Protein AF-A0ABD5DCD8-F1 (afdb_monomer_lite)

Organism: Acinetobacter baumannii (NCBI:tx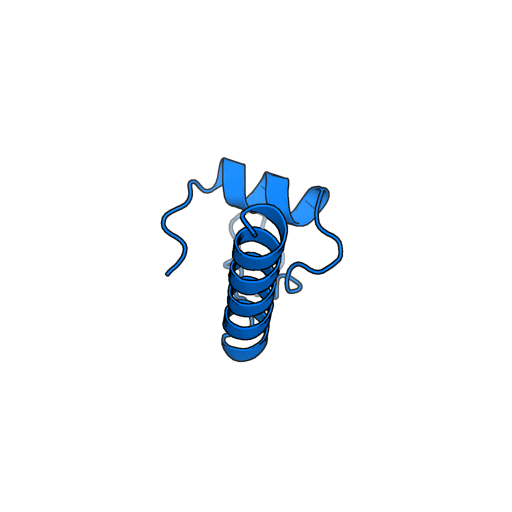id470)

Sequence (56 aa):
LLDISRESLRHIQRTDETFPKAIKIGTTKQAPVYFDYAELVEWHNNQKQSLAAMEA

Secondary structure (DSSP, 8-state):
-----HHHHHHHHHH-TTSPPPEE-SSSTT--EE--HHHHHHHHHHHHHHHHHH--

Structure (mmCIF, N/CA/C/O backbone):
data_AF-A0ABD5DCD8-F1
#
_entry.id   AF-A0ABD5DCD8-F1
#
loop_
_atom_site.group_PDB
_atom_site.id
_atom_site.type_symbol
_atom_site.label_atom_id
_atom_site.label_alt_id
_atom_site.label_comp_id
_atom_site.label_asym_id
_atom_site.label_entity_id
_atom_site.label_seq_id
_atom_site.pdbx_PDB_ins_code
_atom_site.Cartn_x
_atom_site.Cartn_y
_atom_site.Cartn_z
_atom_site.occupancy
_atom_site.B_iso_or_equiv
_atom_site.auth_seq_id
_atom_site.auth_comp_id
_atom_site.auth_asym_id
_atom_site.auth_atom_id
_atom_site.pdbx_PDB_model_num
ATOM 1 N N . LEU A 1 1 ? -11.316 -1.545 -6.609 1.00 67.88 1 LEU A N 1
ATOM 2 C CA . LEU A 1 1 ? -10.812 -2.225 -5.393 1.00 67.88 1 LEU A CA 1
ATOM 3 C C . LEU A 1 1 ? -10.718 -1.256 -4.216 1.00 67.88 1 LEU A C 1
ATOM 5 O O . LEU A 1 1 ? -11.300 -1.561 -3.193 1.00 67.88 1 LEU A O 1
ATOM 9 N N . LEU A 1 2 ? -10.056 -0.100 -4.374 1.00 78.25 2 LEU A N 1
ATOM 10 C CA . LEU A 1 2 ? -9.971 0.947 -3.337 1.00 78.25 2 LEU A CA 1
ATOM 11 C C . LEU A 1 2 ? -10.711 2.253 -3.684 1.00 78.25 2 LEU A C 1
ATOM 13 O O . LEU A 1 2 ? -10.856 3.101 -2.822 1.00 78.25 2 LEU A O 1
ATOM 17 N N . ASP A 1 3 ? -11.158 2.408 -4.936 1.00 84.06 3 ASP A N 1
ATOM 18 C CA . ASP A 1 3 ? -11.891 3.584 -5.442 1.00 84.06 3 ASP A CA 1
ATOM 19 C C . ASP A 1 3 ? -11.237 4.948 -5.128 1.00 84.06 3 ASP A C 1
ATOM 21 O O . ASP A 1 3 ? -11.891 5.924 -4.782 1.00 84.06 3 ASP A O 1
ATOM 25 N N . ILE A 1 4 ? -9.907 5.019 -5.256 1.00 88.00 4 ILE A N 1
ATOM 26 C CA . ILE A 1 4 ? -9.124 6.240 -5.023 1.00 88.00 4 ILE A CA 1
ATOM 27 C C . ILE A 1 4 ? -8.440 6.743 -6.294 1.00 88.00 4 ILE A C 1
ATOM 29 O O . ILE A 1 4 ? -8.118 5.983 -7.212 1.00 88.00 4 ILE A O 1
ATOM 33 N N . SER A 1 5 ? -8.150 8.046 -6.318 1.00 91.62 5 SER A N 1
ATOM 34 C CA . SER A 1 5 ? -7.357 8.657 -7.383 1.00 91.62 5 SER A CA 1
ATOM 35 C C . SER A 1 5 ? -5.894 8.179 -7.356 1.00 91.62 5 SER A C 1
ATOM 37 O O . SER A 1 5 ? -5.364 7.756 -6.327 1.00 91.62 5 SER A O 1
ATOM 39 N N . ARG A 1 6 ? -5.194 8.303 -8.491 1.00 87.38 6 ARG A N 1
ATOM 40 C CA . ARG A 1 6 ? -3.754 7.983 -8.587 1.00 87.38 6 ARG A CA 1
ATOM 41 C C . ARG A 1 6 ? -2.883 8.869 -7.694 1.00 87.38 6 ARG A C 1
ATOM 43 O O . ARG A 1 6 ? -1.854 8.415 -7.205 1.00 87.38 6 ARG A O 1
ATOM 50 N N . GLU A 1 7 ? -3.278 10.126 -7.524 1.00 91.44 7 GLU A N 1
ATOM 51 C CA . GLU A 1 7 ? -2.634 11.084 -6.618 1.00 91.44 7 GLU A CA 1
ATOM 52 C C . GLU A 1 7 ? -2.769 10.615 -5.168 1.00 91.44 7 GLU A C 1
ATOM 54 O O . GLU A 1 7 ? -1.767 10.477 -4.471 1.00 91.44 7 GLU A O 1
ATOM 59 N N . SER A 1 8 ? -3.985 10.243 -4.760 1.00 91.69 8 SER A N 1
ATOM 60 C CA . SER A 1 8 ? -4.265 9.698 -3.430 1.00 91.69 8 SER A CA 1
ATOM 61 C C . SER A 1 8 ? -3.470 8.419 -3.163 1.00 91.69 8 SER A C 1
ATOM 63 O O . SER A 1 8 ? -2.862 8.292 -2.107 1.00 91.69 8 SER A O 1
ATOM 65 N N . LEU A 1 9 ? -3.389 7.506 -4.138 1.00 90.56 9 LEU A N 1
ATOM 66 C CA . LEU A 1 9 ? -2.572 6.296 -4.016 1.00 90.56 9 LEU A CA 1
ATOM 67 C C . LEU A 1 9 ? -1.090 6.631 -3.783 1.00 90.56 9 LEU A C 1
ATOM 69 O O . LEU A 1 9 ? -0.464 6.068 -2.890 1.00 90.56 9 LEU A O 1
ATOM 73 N N . ARG A 1 10 ? -0.526 7.578 -4.546 1.00 90.31 10 ARG A N 1
ATOM 74 C CA . ARG A 1 10 ? 0.866 8.025 -4.357 1.00 90.31 10 ARG A CA 1
ATOM 75 C C . ARG A 1 10 ? 1.090 8.694 -3.010 1.00 90.31 10 ARG A C 1
ATOM 77 O O . ARG A 1 10 ? 2.182 8.576 -2.463 1.00 90.31 10 ARG A O 1
ATOM 84 N N . HIS A 1 11 ? 0.101 9.431 -2.514 1.00 93.44 11 HIS A N 1
ATOM 85 C CA . HIS A 1 11 ? 0.166 10.038 -1.195 1.00 93.44 11 HIS A CA 1
ATOM 86 C C . HIS A 1 11 ? 0.244 8.955 -0.117 1.00 93.44 11 HIS A C 1
ATOM 88 O O . HIS A 1 11 ? 1.212 8.948 0.634 1.00 93.44 11 HIS A O 1
ATOM 94 N N . ILE A 1 12 ? -0.676 7.982 -0.143 1.00 92.50 12 ILE A N 1
ATOM 95 C CA . ILE A 1 12 ? -0.704 6.845 0.791 1.00 92.50 12 ILE A CA 1
ATOM 96 C C . ILE A 1 12 ? 0.638 6.108 0.788 1.00 92.50 12 ILE A C 1
ATOM 98 O O . ILE A 1 12 ? 1.226 5.918 1.843 1.00 92.50 12 ILE A O 1
ATOM 102 N N . GLN A 1 13 ? 1.194 5.799 -0.387 1.00 90.75 13 GLN A N 1
ATOM 103 C CA . GLN A 1 13 ? 2.508 5.150 -0.498 1.00 90.75 13 GLN A CA 1
ATOM 104 C C . GLN A 1 13 ? 3.664 5.922 0.156 1.00 90.75 13 GLN A C 1
ATOM 106 O O . GLN A 1 13 ? 4.703 5.335 0.444 1.00 90.75 13 GLN A O 1
ATOM 111 N N . ARG A 1 14 ? 3.543 7.246 0.305 1.00 90.69 14 ARG A N 1
ATOM 112 C CA . ARG A 1 14 ? 4.581 8.102 0.896 1.00 90.69 14 ARG A CA 1
ATOM 113 C C . ARG A 1 14 ? 4.368 8.336 2.385 1.00 90.69 14 ARG A C 1
ATOM 115 O O . ARG A 1 14 ? 5.342 8.626 3.070 1.00 90.69 14 ARG A O 1
ATOM 122 N N . THR A 1 15 ? 3.123 8.297 2.846 1.00 93.75 15 THR A N 1
ATOM 123 C CA . THR A 1 15 ? 2.748 8.634 4.224 1.00 93.75 15 THR A CA 1
ATOM 124 C C . THR A 1 15 ? 2.525 7.413 5.102 1.00 93.75 15 THR A C 1
ATOM 126 O O . THR A 1 15 ? 2.720 7.509 6.306 1.00 93.75 15 THR A O 1
ATOM 129 N N . ASP A 1 16 ? 2.093 6.295 4.520 1.00 92.06 16 ASP A N 1
ATOM 130 C CA . ASP A 1 16 ? 1.770 5.063 5.234 1.00 92.06 16 ASP A CA 1
ATOM 131 C C . ASP A 1 16 ? 2.849 4.007 4.968 1.00 92.06 16 ASP A C 1
ATOM 133 O O . ASP A 1 16 ? 2.925 3.417 3.889 1.00 92.06 16 ASP A O 1
ATOM 137 N N . GLU A 1 17 ? 3.695 3.770 5.971 1.00 90.38 17 GLU A N 1
ATOM 138 C CA . GLU A 1 17 ? 4.762 2.765 5.912 1.00 90.38 17 GLU A CA 1
ATOM 139 C C . GLU A 1 17 ? 4.224 1.325 5.887 1.00 90.38 17 GLU A C 1
ATOM 141 O O . GLU A 1 17 ? 4.948 0.410 5.493 1.00 90.38 17 GLU A O 1
ATOM 146 N N . THR A 1 18 ? 2.963 1.115 6.279 1.00 91.81 18 THR A N 1
ATOM 147 C CA . THR A 1 18 ? 2.298 -0.197 6.257 1.00 91.81 18 THR A CA 1
ATOM 148 C C . THR A 1 18 ? 1.669 -0.517 4.904 1.00 91.81 18 THR A C 1
ATOM 150 O O . THR A 1 18 ? 1.197 -1.634 4.689 1.00 91.81 18 THR A O 1
ATOM 153 N N . PHE A 1 19 ? 1.666 0.441 3.971 1.00 92.38 19 PHE A N 1
ATOM 154 C CA . PHE A 1 19 ? 1.116 0.225 2.642 1.00 92.38 19 PHE A CA 1
ATOM 155 C C . PHE A 1 19 ? 1.976 -0.769 1.831 1.00 92.38 19 PHE A C 1
ATOM 157 O O . PHE A 1 19 ? 3.208 -0.654 1.829 1.00 92.38 19 PHE A O 1
ATOM 164 N N . PRO A 1 20 ? 1.365 -1.708 1.076 1.00 93.50 20 PRO A N 1
ATOM 165 C CA . PRO A 1 20 ? 2.101 -2.714 0.314 1.00 93.50 20 PRO A CA 1
ATOM 166 C C . PRO A 1 20 ? 3.114 -2.124 -0.669 1.00 93.50 20 PRO A C 1
ATOM 168 O O . PRO A 1 20 ? 2.868 -1.122 -1.357 1.00 93.50 20 PRO A O 1
ATOM 171 N N . LYS A 1 21 ? 4.269 -2.786 -0.791 1.00 90.88 21 LYS A N 1
ATOM 172 C CA . LYS A 1 21 ? 5.338 -2.314 -1.675 1.00 90.88 21 LYS A CA 1
ATOM 173 C C . LYS A 1 21 ? 4.950 -2.483 -3.140 1.00 90.88 21 LYS A C 1
ATOM 175 O O . LYS A 1 21 ? 4.527 -3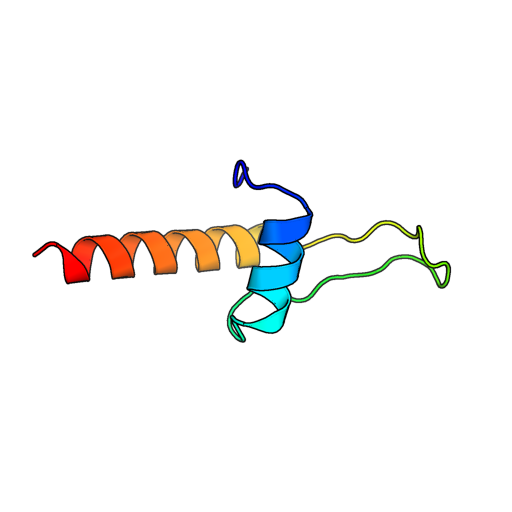.540 -3.594 1.00 90.88 21 LYS A O 1
ATOM 180 N N . ALA A 1 22 ? 5.172 -1.419 -3.903 1.00 91.44 22 ALA A N 1
ATOM 181 C CA . ALA A 1 22 ? 4.991 -1.424 -5.346 1.00 91.44 22 ALA A CA 1
ATOM 182 C C . ALA A 1 22 ? 6.011 -2.339 -6.039 1.00 91.44 22 ALA A C 1
ATOM 184 O O . ALA A 1 22 ? 7.222 -2.136 -5.929 1.00 91.44 22 ALA A O 1
ATOM 185 N N . ILE A 1 23 ? 5.515 -3.276 -6.843 1.00 92.94 23 ILE A N 1
ATOM 186 C CA . ILE A 1 23 ? 6.316 -4.134 -7.715 1.00 92.94 23 ILE A CA 1
ATOM 187 C C . ILE A 1 23 ? 6.310 -3.518 -9.113 1.00 92.94 23 ILE A C 1
ATOM 189 O O . ILE A 1 23 ? 5.327 -3.595 -9.852 1.00 92.94 23 ILE A O 1
ATOM 193 N N . LYS A 1 24 ? 7.412 -2.864 -9.481 1.00 94.12 24 LYS A N 1
ATOM 194 C CA . LYS A 1 24 ? 7.563 -2.222 -10.791 1.00 94.12 24 LYS A CA 1
ATOM 195 C C . LYS A 1 24 ? 8.158 -3.198 -11.804 1.00 94.12 24 LYS A C 1
ATOM 197 O O . LYS A 1 24 ? 9.266 -3.688 -11.605 1.00 94.12 24 LYS A O 1
ATOM 202 N N . ILE A 1 25 ? 7.467 -3.418 -12.924 1.00 94.38 25 ILE A N 1
ATOM 203 C CA . ILE A 1 25 ? 7.962 -4.276 -14.010 1.00 94.38 25 ILE A CA 1
ATOM 204 C C . ILE A 1 25 ? 8.485 -3.404 -15.150 1.00 94.38 25 ILE A C 1
ATOM 206 O O . ILE A 1 25 ? 7.730 -2.940 -16.002 1.00 94.38 25 ILE A O 1
ATOM 210 N N . GLY A 1 26 ? 9.800 -3.179 -15.151 1.00 92.25 26 GLY A N 1
ATOM 211 C CA . GLY A 1 26 ? 10.514 -2.396 -16.162 1.00 92.25 26 GLY A CA 1
ATOM 212 C C . GLY A 1 26 ? 11.163 -1.125 -15.608 1.00 92.25 26 GLY A C 1
ATOM 213 O O . GLY A 1 26 ? 10.898 -0.676 -14.494 1.00 92.25 26 GLY A O 1
ATOM 214 N N . THR A 1 27 ? 12.045 -0.524 -16.403 1.00 92.44 27 THR A N 1
ATOM 215 C CA . THR A 1 27 ? 12.889 0.603 -15.967 1.00 92.44 27 THR A CA 1
ATOM 216 C C . THR A 1 27 ? 12.308 1.970 -16.325 1.00 92.44 27 THR A C 1
ATOM 218 O O . THR A 1 27 ? 12.639 2.972 -15.689 1.00 92.44 27 THR A O 1
ATOM 221 N N . THR A 1 28 ? 11.396 2.036 -17.297 1.00 94.62 28 THR A N 1
ATOM 222 C CA . THR A 1 28 ? 10.834 3.301 -17.791 1.00 94.62 28 THR A CA 1
ATOM 223 C C . THR A 1 28 ? 9.953 3.991 -16.744 1.00 94.62 28 THR A C 1
ATOM 225 O O . THR A 1 28 ? 9.457 3.375 -15.797 1.00 94.62 28 THR A O 1
ATOM 228 N N . LYS A 1 29 ? 9.734 5.304 -16.890 1.00 86.19 29 LYS A N 1
ATOM 229 C CA . LYS A 1 29 ? 8.847 6.070 -15.990 1.00 86.19 29 LYS A CA 1
AT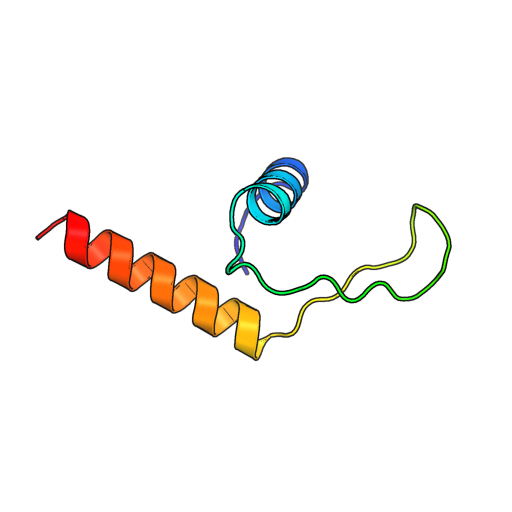OM 230 C C . LYS A 1 29 ? 7.383 5.617 -16.062 1.00 86.19 29 LYS A C 1
ATOM 232 O O . LYS A 1 29 ? 6.679 5.737 -15.069 1.00 86.19 29 LYS A O 1
ATOM 237 N N . GLN A 1 30 ? 6.958 5.104 -17.216 1.00 89.88 30 GLN A N 1
ATOM 238 C CA . GLN A 1 30 ? 5.588 4.646 -17.478 1.00 89.88 30 GLN A CA 1
ATOM 239 C C . GLN A 1 30 ? 5.421 3.130 -17.303 1.00 89.88 30 GLN A C 1
ATOM 241 O O . GLN A 1 30 ? 4.392 2.580 -17.684 1.00 89.88 30 GLN A O 1
ATOM 246 N N . ALA A 1 31 ? 6.436 2.442 -16.773 1.00 92.06 31 ALA A N 1
ATOM 247 C CA . ALA A 1 31 ? 6.366 1.009 -16.544 1.00 92.06 31 ALA A CA 1
ATOM 248 C C . ALA A 1 31 ? 5.216 0.665 -15.576 1.00 92.06 31 ALA A C 1
ATOM 250 O O . ALA A 1 31 ? 4.998 1.404 -14.608 1.00 92.06 31 ALA A O 1
ATOM 251 N N . PRO A 1 32 ? 4.488 -0.438 -15.820 1.00 91.06 32 PRO A N 1
ATOM 252 C CA . PRO A 1 32 ? 3.391 -0.850 -14.962 1.00 91.06 32 PRO A CA 1
ATOM 253 C C . PRO A 1 32 ? 3.889 -1.188 -13.554 1.00 91.06 32 PRO A C 1
ATOM 255 O O . PRO A 1 32 ? 4.998 -1.697 -13.355 1.00 91.06 32 PRO A O 1
ATOM 258 N N . VAL A 1 33 ? 3.034 -0.890 -12.580 1.00 91.19 33 VAL A N 1
ATOM 259 C CA . VAL A 1 33 ? 3.262 -1.151 -11.162 1.00 91.19 33 VAL A CA 1
ATOM 260 C C . VAL A 1 33 ? 2.139 -2.041 -10.666 1.00 91.19 33 VAL A C 1
ATOM 262 O O . VAL A 1 33 ? 0.967 -1.755 -10.908 1.00 91.19 33 VAL A O 1
ATOM 265 N N . TYR A 1 34 ? 2.521 -3.102 -9.975 1.00 91.81 34 TYR A N 1
ATOM 266 C CA . TYR A 1 34 ? 1.623 -4.088 -9.400 1.00 91.81 34 TYR A CA 1
ATOM 267 C C . TYR A 1 34 ? 1.767 -4.101 -7.882 1.00 91.81 34 TYR A C 1
ATOM 269 O O . TYR A 1 34 ? 2.758 -3.615 -7.334 1.00 91.81 34 TYR A O 1
ATOM 277 N N . PHE A 1 35 ? 0.769 -4.671 -7.224 1.00 91.88 35 PHE A N 1
ATOM 278 C CA . PHE A 1 35 ? 0.732 -4.872 -5.782 1.00 91.88 35 PHE A CA 1
ATOM 279 C C . PHE A 1 35 ? 0.289 -6.300 -5.510 1.00 91.88 35 PHE A C 1
ATOM 281 O O . PHE A 1 35 ? -0.503 -6.849 -6.285 1.00 91.88 35 PHE A O 1
ATOM 288 N N . ASP A 1 36 ? 0.788 -6.879 -4.423 1.00 93.19 36 ASP A N 1
ATOM 289 C CA . ASP A 1 36 ? 0.267 -8.151 -3.951 1.00 93.19 36 ASP A CA 1
ATOM 290 C C . ASP A 1 36 ? -1.176 -7.966 -3.464 1.00 93.19 36 ASP A C 1
ATOM 292 O O . ASP A 1 36 ? -1.507 -7.024 -2.739 1.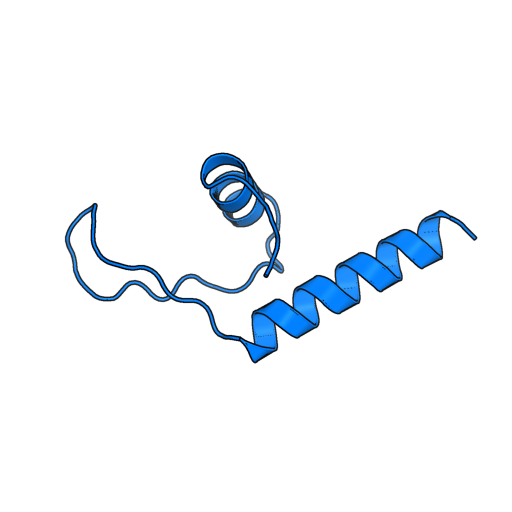00 93.19 36 ASP A O 1
ATOM 296 N N . TYR A 1 37 ? -2.060 -8.848 -3.919 1.00 92.25 37 TYR A N 1
ATOM 297 C CA . TYR A 1 37 ? -3.475 -8.761 -3.593 1.00 92.25 37 TYR A CA 1
ATOM 298 C C . TYR A 1 37 ? -3.749 -9.082 -2.119 1.00 92.25 37 TYR A C 1
ATOM 300 O O . TYR A 1 37 ? -4.582 -8.416 -1.505 1.00 92.25 37 TYR A O 1
ATOM 308 N N . ALA A 1 38 ? -3.066 -10.077 -1.549 1.00 93.06 38 ALA A N 1
ATOM 309 C CA . ALA A 1 38 ? -3.270 -10.485 -0.165 1.00 93.06 38 ALA A CA 1
ATOM 310 C C . ALA A 1 38 ? -2.815 -9.383 0.800 1.00 93.06 38 ALA A C 1
ATOM 312 O O . ALA A 1 38 ? -3.580 -9.016 1.691 1.00 93.06 38 ALA A O 1
ATOM 313 N N . GLU A 1 39 ? -1.643 -8.784 0.557 1.00 92.44 39 GLU A N 1
ATOM 314 C CA . GLU A 1 39 ? -1.145 -7.653 1.356 1.00 92.44 39 GLU A CA 1
ATOM 315 C C . GLU A 1 39 ? -2.096 -6.447 1.283 1.00 92.44 39 GLU A C 1
ATOM 317 O O . GLU A 1 39 ? -2.388 -5.805 2.291 1.00 92.44 39 GLU A O 1
ATOM 322 N N . LEU A 1 40 ? -2.641 -6.153 0.096 1.00 91.94 40 LEU A N 1
ATOM 323 C CA . LEU A 1 40 ? -3.564 -5.031 -0.090 1.00 91.94 40 LEU A CA 1
ATOM 324 C C . LEU A 1 40 ? -4.903 -5.242 0.628 1.00 91.94 40 LEU A C 1
ATOM 326 O O . LEU A 1 40 ? -5.472 -4.298 1.180 1.00 91.94 40 LEU A O 1
ATOM 330 N N . VAL A 1 41 ? -5.414 -6.474 0.621 1.00 92.06 41 VAL A N 1
ATOM 331 C CA . VAL A 1 41 ? -6.640 -6.836 1.342 1.00 92.06 41 VAL A CA 1
ATOM 332 C C . VAL A 1 41 ? -6.420 -6.781 2.852 1.00 92.06 41 VAL A C 1
ATOM 334 O O . VAL A 1 41 ? -7.282 -6.260 3.561 1.00 92.06 41 VAL A O 1
ATOM 337 N N . GLU A 1 42 ? -5.287 -7.280 3.344 1.00 93.19 42 GLU A N 1
ATOM 338 C CA . GLU A 1 42 ? -4.934 -7.228 4.764 1.00 93.19 42 GLU A CA 1
ATOM 339 C C . GLU A 1 42 ? -4.824 -5.783 5.259 1.00 93.19 42 GLU A C 1
ATOM 341 O O . GLU A 1 42 ? -5.518 -5.407 6.206 1.00 93.19 42 GLU A O 1
ATOM 346 N N . TRP A 1 43 ? -4.059 -4.942 4.557 1.00 93.62 43 TRP A N 1
ATOM 347 C CA . TRP A 1 43 ? -3.943 -3.515 4.862 1.00 93.62 43 TRP A CA 1
ATOM 348 C C . TRP A 1 43 ? -5.316 -2.828 4.920 1.00 93.62 43 TRP A C 1
ATOM 350 O O . TRP A 1 43 ? -5.633 -2.123 5.881 1.00 93.62 43 TRP A O 1
ATOM 360 N N . HIS A 1 44 ? -6.188 -3.096 3.943 1.00 90.81 44 HIS A N 1
ATOM 361 C CA . HIS A 1 44 ? -7.531 -2.517 3.919 1.00 90.81 44 HIS A CA 1
ATOM 362 C C . HIS A 1 44 ? -8.410 -3.006 5.084 1.00 90.81 44 HIS A C 1
ATOM 364 O O . HIS A 1 44 ? -9.215 -2.246 5.628 1.00 90.81 44 HIS A O 1
ATOM 370 N N . ASN A 1 45 ? -8.275 -4.267 5.495 1.00 90.75 45 ASN A N 1
ATOM 371 C CA . ASN A 1 45 ? -8.990 -4.790 6.657 1.00 90.75 45 ASN A CA 1
ATOM 372 C C . ASN A 1 45 ? -8.510 -4.149 7.963 1.00 90.75 45 ASN A C 1
ATOM 374 O O . ASN A 1 45 ? -9.349 -3.798 8.792 1.00 90.75 45 ASN A O 1
ATOM 378 N N . ASN A 1 46 ? -7.204 -3.925 8.108 1.00 89.50 46 ASN A N 1
ATOM 379 C CA . ASN A 1 46 ? -6.633 -3.237 9.265 1.00 89.50 46 ASN A CA 1
ATOM 380 C C . ASN A 1 46 ? -7.134 -1.790 9.362 1.00 89.50 46 ASN A C 1
ATOM 382 O O . ASN A 1 46 ? -7.513 -1.348 10.445 1.00 89.50 46 ASN A O 1
ATOM 386 N N . GLN A 1 47 ? -7.242 -1.078 8.233 1.00 86.88 47 GLN A N 1
ATOM 387 C CA . GLN A 1 47 ? -7.848 0.257 8.226 1.00 86.88 47 GLN A CA 1
ATOM 388 C C . GLN A 1 47 ? -9.307 0.235 8.686 1.00 86.88 47 GLN A C 1
ATOM 390 O O . GLN A 1 47 ? -9.684 1.021 9.552 1.00 86.88 47 GLN A O 1
ATOM 395 N N . LYS A 1 48 ? -10.128 -0.690 8.171 1.00 86.38 48 LYS A N 1
ATOM 396 C CA . LYS A 1 48 ? -11.534 -0.815 8.596 1.00 86.38 48 LYS A CA 1
ATOM 397 C C . LYS A 1 48 ? -11.667 -1.094 10.094 1.00 86.38 48 LYS A C 1
ATOM 399 O O . LYS A 1 48 ? -12.548 -0.528 10.732 1.00 86.38 48 LYS A O 1
ATOM 404 N N . GLN A 1 49 ? -10.797 -1.935 10.657 1.00 83.56 49 GLN A N 1
ATOM 405 C CA . GLN A 1 49 ? -10.776 -2.197 12.099 1.00 83.56 49 GLN A CA 1
ATOM 406 C C . GLN A 1 49 ? -10.364 -0.959 12.902 1.00 83.56 49 GLN A C 1
ATOM 408 O O . GLN A 1 49 ? -11.001 -0.657 13.906 1.00 83.56 49 GLN A O 1
ATOM 413 N N . SER A 1 50 ? -9.348 -0.217 12.448 1.00 77.38 50 SER A N 1
ATOM 414 C CA . SER A 1 50 ? -8.930 1.032 13.094 1.00 77.38 50 SER A CA 1
ATOM 415 C C . SER A 1 50 ? -10.043 2.079 13.089 1.00 77.38 50 SER A C 1
ATOM 417 O O . SER A 1 50 ? -10.244 2.735 14.105 1.00 77.38 50 SER A O 1
ATOM 419 N N . LEU A 1 51 ? -10.782 2.226 11.982 1.00 77.88 51 LEU A N 1
ATOM 420 C CA . LEU A 1 51 ? -11.930 3.136 11.923 1.00 77.88 51 LEU A CA 1
ATOM 421 C C . LEU A 1 51 ? -13.022 2.699 12.907 1.00 77.88 51 LEU A C 1
ATOM 423 O O . LEU A 1 51 ? -13.470 3.506 13.713 1.00 77.88 51 LEU A O 1
ATOM 427 N N . ALA A 1 52 ? -13.384 1.413 12.902 1.00 75.31 52 ALA A N 1
ATOM 428 C CA . ALA A 1 52 ? -14.397 0.878 13.811 1.00 75.31 52 ALA A CA 1
ATOM 429 C C . ALA A 1 52 ? -14.014 1.036 15.296 1.00 75.31 52 ALA A C 1
ATOM 431 O O . ALA A 1 52 ? -14.883 1.254 16.132 1.00 75.31 52 ALA A O 1
ATOM 432 N N . ALA A 1 53 ? -12.722 0.951 15.629 1.00 71.06 53 ALA A N 1
ATOM 433 C CA . ALA A 1 53 ? -12.223 1.160 16.987 1.00 71.06 53 ALA A CA 1
ATOM 434 C C . ALA A 1 53 ? -12.196 2.638 17.416 1.00 71.06 53 ALA A C 1
ATOM 436 O O . ALA A 1 53 ? -12.212 2.914 18.609 1.00 71.06 53 ALA A O 1
ATOM 437 N N . MET A 1 54 ? -12.135 3.583 16.472 1.00 63.81 54 MET A N 1
ATOM 438 C CA . MET A 1 54 ? -12.172 5.025 16.757 1.00 63.81 54 MET A C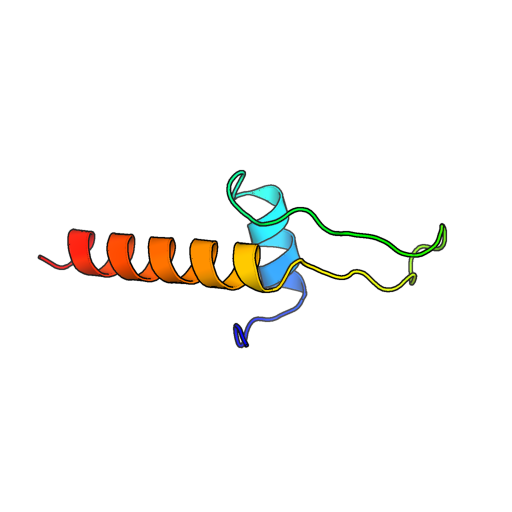A 1
ATOM 439 C C . MET A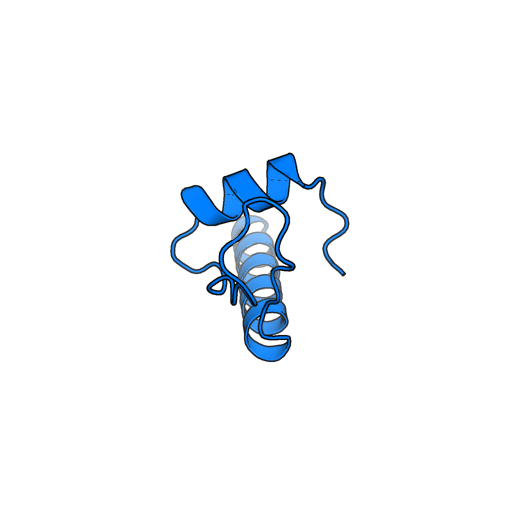 1 54 ? -13.600 5.573 16.910 1.00 63.81 54 MET A C 1
ATOM 441 O O . MET A 1 54 ? -13.773 6.655 17.466 1.00 63.81 54 MET A O 1
ATOM 445 N N . GLU A 1 55 ? -14.605 4.854 16.406 1.00 59.75 55 GLU A N 1
ATOM 446 C CA . GLU A 1 55 ? -16.027 5.225 16.477 1.00 59.75 55 GLU A CA 1
ATOM 447 C C . GLU A 1 55 ? -16.766 4.635 17.699 1.00 59.75 55 GLU A C 1
ATOM 449 O O . GLU A 1 55 ? -17.918 5.004 17.939 1.00 59.75 55 GLU A O 1
ATOM 454 N N . ALA A 1 56 ? -16.125 3.733 18.455 1.00 54.28 56 ALA A N 1
ATOM 455 C CA . ALA A 1 56 ? -16.666 3.057 19.643 1.00 54.28 56 ALA A CA 1
ATOM 456 C C . ALA A 1 56 ? -16.268 3.756 20.953 1.00 54.28 56 ALA A C 1
ATOM 458 O O . ALA A 1 56 ? -17.126 3.802 21.866 1.00 54.28 56 ALA A O 1
#

pLDDT: mean 87.66, std 8.89, range [54.28, 94.62]

Radius of gyration: 13.23 Å; chains: 1; bounding box: 30×22×37 Å

Foldseek 3Di:
DPPDDPVVVVVCVVPPPQQFDWDFDDDDPPTDTDGDPVSNVVVVVVVVVVVVVVVD